Protein AF-A0A1Y0N2V6-F1 (afdb_monomer)

Solvent-accessible surface area (backbone atoms only — not comparable to full-atom values): 4932 Å² total; per-residue (Å²): 135,58,72,73,47,52,73,32,74,68,29,47,49,54,51,44,70,70,31,71,68,41,50,52,53,48,50,52,42,30,57,77,47,71,37,34,8,72,79,81,68,79,46,61,32,78,45,71,45,71,78,56,68,88,44,67,99,64,64,53,69,86,36,45,44,28,22,22,68,67,59,49,47,39,72,79,53,62,76,90,79,84,130

Foldseek 3Di:
DDPVQCPDPNNVLVVLCVDPLVVVLFVVLCVVVVQAAPVPRPDGFPGKDACDCPCPVNDDSVRIGGHHPVVNCCVVPPPPPDD

pLDDT: mean 93.15, std 11.05, range [43.25, 98.81]

Secondary structure (DSSP, 8-state):
--HHHHHSHHHHHHHHHHSHHHHHHHHHHHHHTTTB-TTTSSSB--EEEES--TTTTS--GGGEEEE-HHHHHHHHS------

Radius of gyration: 14.51 Å; Cα contacts (8 Å, |Δi|>4): 95; chains: 1; bounding box: 37×32×34 Å

Structure (mmCIF, N/CA/C/O backbone):
data_AF-A0A1Y0N2V6-F1
#
_entry.id   AF-A0A1Y0N2V6-F1
#
loop_
_atom_site.group_PDB
_atom_site.id
_atom_site.type_symbol
_atom_site.label_atom_id
_atom_site.label_alt_id
_atom_site.label_comp_id
_atom_site.label_asym_id
_atom_site.label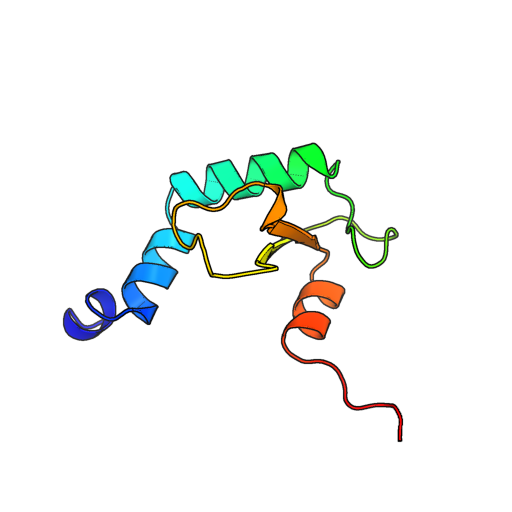_entity_id
_atom_site.label_seq_id
_atom_site.pdbx_PDB_ins_code
_atom_site.Cartn_x
_atom_site.Cartn_y
_atom_site.Cartn_z
_atom_site.occupancy
_atom_site.B_iso_or_equiv
_atom_site.auth_seq_id
_atom_site.auth_comp_id
_atom_site.auth_asym_id
_atom_site.auth_atom_id
_atom_site.pdbx_PDB_model_num
ATOM 1 N N . MET A 1 1 ? 23.176 8.424 -7.029 1.00 63.22 1 MET A N 1
ATOM 2 C CA . MET A 1 1 ? 22.913 7.004 -7.367 1.00 63.22 1 MET A CA 1
ATOM 3 C C . MET A 1 1 ? 23.421 6.761 -8.781 1.00 63.22 1 MET A C 1
ATOM 5 O O . MET A 1 1 ? 23.363 7.698 -9.565 1.00 63.22 1 MET A O 1
ATOM 9 N N . SER A 1 2 ? 23.968 5.585 -9.100 1.00 79.44 2 SER A N 1
ATOM 10 C CA . SER A 1 2 ? 24.520 5.308 -10.435 1.00 79.44 2 SER A CA 1
ATOM 11 C C . SER A 1 2 ? 23.422 5.019 -11.462 1.00 79.44 2 SER A C 1
ATOM 13 O O . SER A 1 2 ? 22.355 4.512 -11.121 1.00 79.44 2 SER A O 1
ATOM 15 N N . GLU A 1 3 ? 23.709 5.268 -12.736 1.00 74.38 3 GLU A N 1
ATOM 16 C CA . GLU A 1 3 ? 22.832 4.918 -13.863 1.00 74.38 3 GLU A CA 1
ATOM 17 C C . GLU A 1 3 ? 22.497 3.413 -13.897 1.00 74.38 3 GLU A C 1
ATOM 19 O O . GLU A 1 3 ? 21.368 3.008 -14.176 1.00 74.38 3 GLU A O 1
ATOM 24 N N . SER A 1 4 ? 23.443 2.567 -13.476 1.00 80.94 4 SER A N 1
ATOM 25 C CA . SER A 1 4 ? 23.229 1.125 -13.314 1.00 80.94 4 SER A CA 1
ATOM 26 C C . SER A 1 4 ? 22.147 0.773 -12.285 1.00 80.94 4 SER A C 1
ATOM 28 O O . SER A 1 4 ? 21.438 -0.219 -12.458 1.00 80.94 4 SER A O 1
ATOM 30 N N . PHE A 1 5 ? 21.969 1.581 -11.233 1.00 81.25 5 PHE A N 1
ATOM 31 C CA . PHE A 1 5 ? 20.929 1.349 -10.232 1.00 81.25 5 PHE A CA 1
ATOM 32 C C . PHE A 1 5 ? 19.537 1.644 -10.794 1.00 81.25 5 PHE A C 1
ATOM 34 O O . PHE A 1 5 ? 18.640 0.817 -10.630 1.00 81.25 5 PHE A O 1
ATOM 41 N N . TYR A 1 6 ? 19.361 2.775 -11.481 1.00 79.44 6 TYR A N 1
ATOM 42 C CA . TYR A 1 6 ? 18.071 3.160 -12.065 1.00 79.44 6 TYR A CA 1
ATOM 43 C C . TYR A 1 6 ? 17.595 2.163 -13.124 1.00 79.44 6 TYR A C 1
ATOM 45 O O . TYR A 1 6 ? 16.420 1.811 -13.155 1.00 79.44 6 TYR A O 1
ATOM 53 N N . ASN A 1 7 ? 18.516 1.604 -13.910 1.00 87.56 7 ASN A N 1
ATOM 54 C CA . ASN A 1 7 ? 18.185 0.592 -14.913 1.00 87.56 7 ASN A CA 1
ATOM 55 C C . ASN A 1 7 ? 17.808 -0.782 -14.324 1.00 87.56 7 ASN A C 1
ATOM 57 O O . ASN A 1 7 ? 17.217 -1.611 -15.022 1.00 87.56 7 ASN A O 1
ATOM 61 N N . SER A 1 8 ? 18.103 -1.033 -13.044 1.00 93.31 8 SER A N 1
ATOM 62 C CA . SER A 1 8 ? 17.741 -2.282 -12.368 1.00 93.31 8 SER A CA 1
ATOM 63 C C . SER A 1 8 ? 16.236 -2.378 -12.082 1.00 93.31 8 SER A C 1
ATOM 65 O O . SER A 1 8 ? 15.544 -1.371 -11.933 1.00 93.31 8 SER A O 1
ATOM 67 N N . ARG A 1 9 ? 15.720 -3.605 -11.906 1.00 90.19 9 ARG A N 1
ATOM 68 C CA . ARG A 1 9 ? 14.321 -3.835 -11.483 1.00 90.19 9 ARG A CA 1
ATOM 69 C C . ARG A 1 9 ? 13.968 -3.079 -10.196 1.00 90.19 9 ARG A C 1
ATOM 71 O O . ARG A 1 9 ? 12.894 -2.496 -10.106 1.00 90.19 9 ARG A O 1
ATOM 78 N N . LYS A 1 10 ? 14.890 -3.049 -9.227 1.00 92.50 10 LYS A N 1
ATOM 79 C CA . LYS A 1 10 ? 14.716 -2.333 -7.954 1.00 92.50 10 LYS A CA 1
ATOM 80 C C . LYS A 1 10 ? 14.680 -0.815 -8.149 1.00 92.50 10 LYS A C 1
ATOM 82 O O . LYS A 1 10 ? 13.869 -0.149 -7.518 1.00 92.50 10 LYS A O 1
ATOM 87 N N . GLY A 1 11 ? 15.530 -0.280 -9.027 1.00 94.50 11 GLY A N 1
ATOM 88 C CA . GLY A 1 11 ? 15.548 1.143 -9.373 1.00 94.50 11 GLY A CA 1
ATOM 89 C C . GLY A 1 11 ? 14.238 1.591 -10.009 1.00 94.50 11 GLY A C 1
ATOM 90 O O . GLY A 1 11 ? 13.599 2.502 -9.491 1.00 94.50 11 GLY A O 1
ATOM 91 N N . LYS A 1 12 ? 13.789 0.8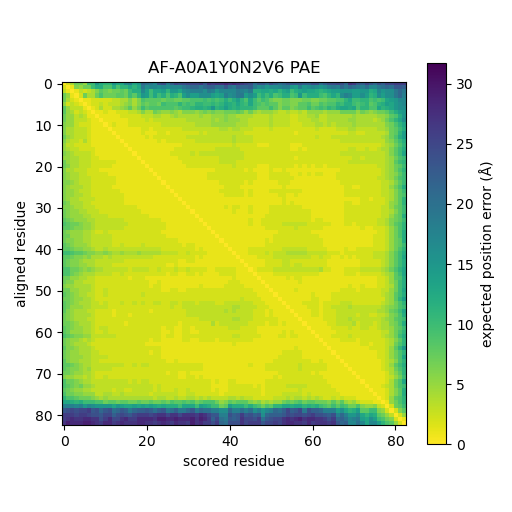77 -11.047 1.00 94.06 12 LYS A N 1
ATOM 92 C CA . LYS A 1 12 ? 12.507 1.135 -11.724 1.00 94.06 12 LYS A CA 1
ATOM 93 C C . LYS A 1 12 ? 11.310 1.023 -10.782 1.00 94.06 12 LYS A C 1
ATOM 95 O O . LYS A 1 12 ? 10.393 1.833 -10.847 1.00 94.06 12 LYS A O 1
ATOM 100 N N . TYR A 1 13 ? 11.320 0.040 -9.880 1.00 95.38 13 TYR A N 1
ATOM 101 C CA . TYR A 1 13 ? 10.276 -0.091 -8.866 1.00 95.38 13 TYR A CA 1
ATOM 102 C C . TYR A 1 13 ? 10.255 1.102 -7.904 1.00 95.38 13 TYR A C 1
ATOM 104 O O . TYR A 1 13 ? 9.199 1.677 -7.661 1.00 95.38 13 TYR A O 1
ATOM 112 N N . ASN A 1 14 ? 11.417 1.529 -7.407 1.00 95.25 14 ASN A N 1
ATOM 113 C CA . ASN A 1 14 ? 11.505 2.704 -6.543 1.00 95.25 14 ASN A CA 1
ATOM 114 C C . ASN A 1 14 ? 11.052 3.983 -7.258 1.00 95.25 14 ASN A C 1
ATOM 116 O O . ASN A 1 14 ? 10.335 4.784 -6.670 1.00 95.25 14 ASN A O 1
ATOM 120 N N . GLU A 1 15 ? 11.439 4.169 -8.520 1.00 95.81 15 GLU A N 1
ATOM 121 C CA . GLU A 1 15 ? 10.977 5.292 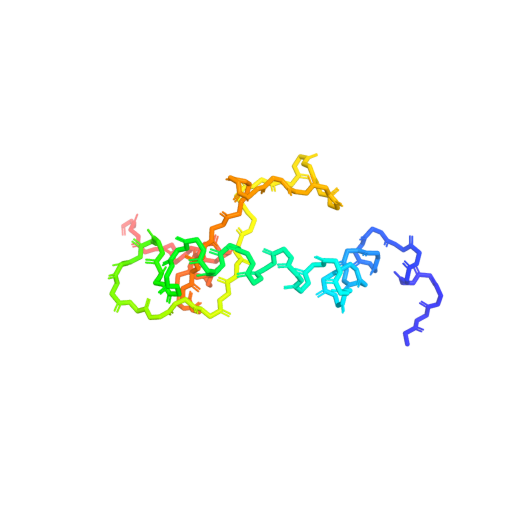-9.339 1.00 95.81 15 GLU A CA 1
ATOM 122 C C . GLU A 1 15 ? 9.452 5.271 -9.501 1.00 95.81 15 GLU A C 1
ATOM 124 O O . GLU A 1 15 ? 8.786 6.285 -9.290 1.00 95.81 15 GLU A O 1
ATOM 129 N N . TYR A 1 16 ? 8.881 4.098 -9.782 1.00 97.06 16 TYR A N 1
ATOM 130 C CA . TYR A 1 16 ? 7.436 3.927 -9.852 1.00 97.06 16 TYR A CA 1
ATOM 131 C C . TYR A 1 16 ? 6.738 4.318 -8.545 1.00 97.06 16 TYR A C 1
ATOM 133 O O . TYR A 1 16 ? 5.768 5.076 -8.588 1.00 97.06 16 TYR A O 1
ATOM 141 N N . LEU A 1 17 ? 7.249 3.886 -7.390 1.00 96.44 17 LEU A N 1
ATOM 142 C CA . LEU A 1 17 ? 6.691 4.258 -6.086 1.00 96.44 17 LEU A CA 1
ATOM 143 C C . LEU A 1 17 ? 6.765 5.770 -5.795 1.00 96.44 17 LEU A C 1
ATOM 145 O O . LEU A 1 17 ? 6.033 6.265 -4.939 1.00 96.44 17 LEU A O 1
ATOM 149 N N . LEU A 1 18 ? 7.617 6.522 -6.496 1.00 96.62 18 LEU A N 1
ATOM 150 C CA . LEU A 1 18 ? 7.697 7.984 -6.392 1.00 96.62 18 LEU A CA 1
ATOM 151 C C . LEU A 1 18 ? 6.813 8.715 -7.419 1.00 96.62 18 LEU A C 1
ATOM 153 O O . LEU A 1 18 ? 6.604 9.925 -7.295 1.00 96.62 18 LEU A O 1
ATOM 157 N N . SER A 1 19 ? 6.278 7.999 -8.410 1.00 97.56 19 SER A N 1
ATOM 158 C CA . SER A 1 19 ? 5.505 8.565 -9.518 1.00 97.56 19 SER A CA 1
ATOM 159 C C . SER A 1 19 ? 4.107 9.054 -9.112 1.00 97.56 19 SER A C 1
ATOM 161 O O . SER A 1 19 ? 3.478 8.533 -8.188 1.00 97.56 19 SER A O 1
ATOM 163 N N . GLU A 1 20 ? 3.558 10.004 -9.877 1.00 98.19 20 GLU A N 1
ATOM 164 C CA . GLU A 1 20 ? 2.163 10.454 -9.725 1.00 98.19 20 GLU A CA 1
ATOM 165 C C . GLU A 1 20 ? 1.142 9.341 -9.994 1.00 98.19 20 GLU A C 1
ATOM 167 O O . GLU A 1 20 ? 0.062 9.325 -9.395 1.00 98.19 20 GLU A O 1
ATOM 172 N N . LYS A 1 21 ? 1.500 8.365 -10.842 1.00 97.69 21 LYS A N 1
ATOM 173 C CA . LYS A 1 21 ? 0.671 7.184 -11.109 1.00 97.69 21 LYS A CA 1
ATOM 174 C C . LYS A 1 21 ? 0.448 6.385 -9.826 1.00 97.69 21 LYS A C 1
ATOM 176 O O . LYS A 1 21 ? -0.698 6.108 -9.467 1.00 97.69 21 LYS A O 1
ATOM 181 N N . TRP A 1 22 ? 1.526 6.068 -9.108 1.00 98.31 22 TRP A N 1
ATOM 182 C CA . TRP A 1 22 ? 1.423 5.358 -7.836 1.00 98.31 22 TRP A CA 1
ATOM 183 C C . TRP A 1 22 ? 0.739 6.203 -6.759 1.00 98.31 22 TRP A C 1
ATOM 185 O O . TRP A 1 22 ? -0.126 5.692 -6.053 1.00 98.31 22 TRP A O 1
ATOM 195 N N . LYS A 1 23 ? 1.046 7.504 -6.653 1.00 98.25 23 LYS A N 1
ATOM 196 C CA . LYS A 1 23 ? 0.379 8.396 -5.681 1.00 98.25 23 LYS A CA 1
ATOM 197 C C . LYS A 1 23 ? -1.137 8.434 -5.882 1.00 98.25 23 LYS A C 1
ATOM 199 O O . LYS A 1 23 ? -1.881 8.320 -4.909 1.00 98.25 23 LYS A O 1
ATOM 204 N N . THR A 1 24 ? -1.592 8.535 -7.132 1.00 98.31 24 THR A N 1
ATOM 205 C CA . THR A 1 24 ? -3.018 8.477 -7.484 1.00 98.31 24 THR A CA 1
ATOM 206 C C . THR A 1 24 ? -3.626 7.142 -7.064 1.00 98.31 24 THR A C 1
ATOM 208 O O . THR A 1 24 ? -4.590 7.128 -6.300 1.00 98.31 24 THR A O 1
ATOM 211 N N . LYS A 1 25 ? -3.011 6.021 -7.464 1.00 98.44 25 LYS A N 1
ATOM 212 C CA . LYS A 1 25 ? -3.477 4.671 -7.112 1.00 98.44 25 LYS A CA 1
ATOM 213 C C . LYS A 1 25 ? -3.553 4.463 -5.596 1.00 98.44 25 LYS A C 1
ATOM 215 O O . LYS A 1 25 ? -4.562 3.994 -5.075 1.00 98.44 25 LYS A O 1
ATOM 220 N N . ARG A 1 26 ? -2.519 4.884 -4.866 1.00 98.50 26 ARG A N 1
ATOM 221 C CA . ARG A 1 26 ? -2.462 4.842 -3.401 1.00 98.50 26 ARG A CA 1
ATOM 222 C C . ARG A 1 26 ? -3.622 5.619 -2.772 1.00 98.50 26 ARG A C 1
ATOM 224 O O . ARG A 1 26 ? -4.250 5.127 -1.839 1.00 98.50 26 ARG A O 1
ATOM 231 N N . ASN A 1 27 ? -3.921 6.815 -3.275 1.00 98.50 27 ASN A N 1
ATOM 232 C CA . ASN A 1 27 ? -5.023 7.631 -2.764 1.00 98.50 27 ASN A CA 1
ATOM 233 C C . ASN A 1 27 ? -6.399 7.012 -3.057 1.00 98.50 27 ASN A C 1
ATOM 235 O O . ASN A 1 27 ? -7.279 7.083 -2.201 1.00 98.50 27 ASN A O 1
ATOM 239 N N . GLU A 1 28 ? -6.586 6.370 -4.214 1.00 98.62 28 GLU A N 1
ATOM 240 C CA . GLU A 1 28 ? -7.815 5.625 -4.536 1.00 98.62 28 GLU A CA 1
ATOM 241 C C . GLU A 1 28 ? -8.070 4.495 -3.531 1.00 98.62 28 GLU A C 1
ATOM 243 O O . GLU A 1 28 ? -9.178 4.375 -3.008 1.00 98.62 28 GLU A O 1
ATOM 248 N N . VAL A 1 29 ? -7.038 3.708 -3.211 1.00 98.75 29 VAL A N 1
ATOM 249 C CA . VAL A 1 29 ? -7.121 2.599 -2.245 1.00 98.75 29 VAL A CA 1
ATOM 250 C C . VAL A 1 29 ? -7.439 3.114 -0.838 1.00 98.75 29 VAL A C 1
ATOM 252 O O . VAL A 1 29 ? -8.368 2.622 -0.195 1.00 98.75 29 VAL A O 1
ATOM 255 N N . LEU A 1 30 ? -6.749 4.168 -0.386 1.00 98.62 30 LEU A N 1
ATOM 256 C CA . LEU A 1 30 ? -7.031 4.794 0.911 1.00 98.62 30 LEU A CA 1
ATOM 257 C C . LEU A 1 30 ? -8.450 5.368 0.976 1.00 98.62 30 LEU A C 1
ATOM 259 O O . LEU A 1 30 ? -9.105 5.263 2.012 1.00 98.62 30 LEU A O 1
ATOM 263 N N . LYS A 1 31 ? -8.944 5.961 -0.116 1.00 98.50 31 LYS A N 1
ATOM 264 C CA . LYS A 1 31 ? -10.312 6.484 -0.194 1.00 98.50 31 LYS A CA 1
ATOM 265 C C . LYS A 1 31 ? -11.345 5.358 -0.148 1.00 98.50 31 LYS A C 1
ATOM 267 O O . LYS A 1 31 ? -12.284 5.461 0.634 1.00 98.50 31 LYS A O 1
ATOM 272 N N . ARG A 1 32 ? -11.157 4.283 -0.926 1.00 98.62 32 ARG A N 1
ATOM 273 C CA . ARG A 1 32 ? -12.010 3.075 -0.908 1.00 98.62 32 ARG A CA 1
ATOM 274 C C . ARG A 1 32 ? -12.170 2.531 0.511 1.00 98.62 32 ARG A C 1
ATOM 276 O O . ARG A 1 32 ? -13.267 2.172 0.924 1.00 98.62 32 ARG A O 1
ATOM 283 N N . ASP A 1 33 ? -11.071 2.506 1.255 1.00 98.56 33 ASP A N 1
ATOM 284 C CA . ASP A 1 33 ? -11.004 1.920 2.590 1.00 98.56 33 ASP A CA 1
ATOM 285 C C . ASP A 1 33 ? -11.352 2.917 3.712 1.00 98.56 33 ASP A C 1
ATOM 287 O O . ASP A 1 33 ? -11.177 2.599 4.890 1.00 98.56 33 ASP A O 1
ATOM 291 N N . ASN A 1 34 ? -11.835 4.121 3.373 1.00 98.31 34 ASN A N 1
ATOM 292 C CA . ASN A 1 34 ? -12.112 5.219 4.309 1.00 98.31 34 ASN A CA 1
ATOM 293 C C . ASN A 1 34 ? -10.925 5.546 5.234 1.00 98.31 34 ASN A C 1
ATOM 295 O O . ASN A 1 34 ? -11.099 5.905 6.397 1.00 98.31 34 ASN A O 1
ATOM 299 N N . SER A 1 35 ? -9.699 5.401 4.724 1.00 98.38 35 SER A N 1
ATOM 300 C CA . SER A 1 35 ? -8.449 5.545 5.478 1.00 98.38 35 SER A CA 1
ATOM 301 C C . SER A 1 35 ? -8.394 4.698 6.758 1.00 98.38 35 SER A C 1
ATOM 303 O O . SER A 1 35 ? -7.695 5.066 7.701 1.00 98.38 35 SER A O 1
ATOM 305 N N . LEU A 1 36 ? -9.100 3.565 6.813 1.00 98.69 36 LEU A N 1
ATOM 306 C CA . LEU A 1 36 ? -9.066 2.616 7.925 1.00 98.69 36 LEU A CA 1
ATOM 307 C C . LEU A 1 36 ? -8.179 1.419 7.568 1.00 98.69 36 LEU A C 1
ATOM 309 O O . LEU A 1 36 ? -8.286 0.858 6.477 1.00 98.69 36 LEU A O 1
ATOM 313 N N . CYS A 1 37 ? -7.319 0.996 8.496 1.00 98.81 37 CYS A N 1
ATOM 314 C CA . CYS A 1 37 ? -6.524 -0.217 8.330 1.00 98.81 37 CYS A CA 1
ATOM 315 C C . CYS A 1 37 ? -7.447 -1.422 8.123 1.00 98.81 37 CYS A C 1
ATOM 317 O O . CYS A 1 37 ? -8.276 -1.731 8.976 1.00 98.81 37 CYS A O 1
ATOM 319 N N . ARG A 1 38 ? -7.287 -2.137 7.009 1.00 98.56 38 ARG A N 1
ATOM 320 C CA . ARG A 1 38 ? -8.138 -3.286 6.668 1.00 98.56 38 ARG A CA 1
ATOM 321 C C . ARG A 1 38 ? -7.754 -4.573 7.394 1.00 98.56 38 ARG A C 1
ATOM 323 O O . ARG A 1 38 ? -8.562 -5.497 7.429 1.00 98.56 38 ARG A O 1
ATOM 330 N N . VAL A 1 39 ? -6.567 -4.604 8.001 1.00 97.94 39 VAL A N 1
ATOM 331 C CA . VAL A 1 39 ? -6.072 -5.730 8.803 1.00 97.94 39 VAL A CA 1
ATOM 332 C C . VAL A 1 39 ? -6.598 -5.628 10.234 1.00 97.94 39 VAL A C 1
ATOM 334 O O . VAL A 1 39 ? -7.461 -6.408 10.619 1.00 97.94 39 VAL A O 1
ATOM 337 N N . CYS A 1 40 ? -6.146 -4.633 11.009 1.00 98.12 40 CYS A N 1
ATOM 338 C CA . CYS A 1 40 ? -6.555 -4.512 12.411 1.00 98.12 40 CYS A CA 1
ATOM 339 C C . CY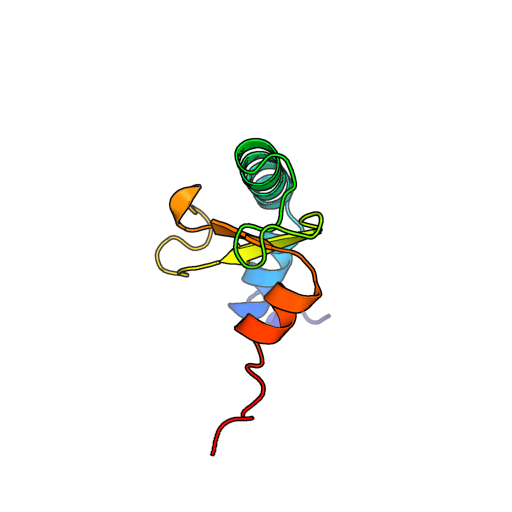S A 1 40 ? -7.911 -3.828 12.614 1.00 98.12 40 CYS A C 1
ATOM 341 O O . CYS A 1 40 ? -8.494 -3.981 13.675 1.00 98.12 40 CYS A O 1
ATOM 343 N N . LYS A 1 41 ? -8.412 -3.051 11.641 1.00 98.19 41 LYS A N 1
ATOM 344 C CA . LYS A 1 41 ? -9.693 -2.310 11.715 1.00 98.19 41 LYS A CA 1
ATOM 345 C C . LYS A 1 41 ? -9.816 -1.292 12.858 1.00 98.19 41 LYS A C 1
ATOM 347 O O . LYS A 1 41 ? -10.884 -0.728 13.053 1.00 98.19 41 LYS A O 1
ATOM 352 N N . GLU A 1 42 ? -8.723 -1.010 13.560 1.00 97.69 42 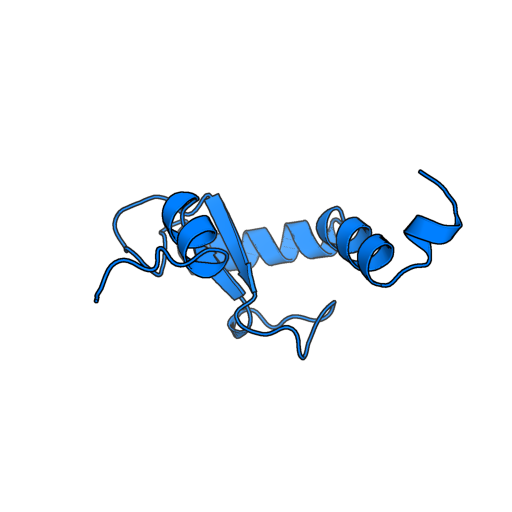GLU A N 1
ATOM 353 C CA . GLU A 1 42 ? -8.693 -0.096 14.710 1.00 97.69 42 GLU A CA 1
ATOM 354 C C . GLU A 1 42 ? -7.985 1.228 14.406 1.00 97.69 42 GLU A C 1
ATOM 356 O O . GLU A 1 42 ? -8.346 2.277 14.931 1.00 97.69 42 GLU A O 1
ATOM 361 N N . LYS A 1 43 ? -6.938 1.185 13.575 1.00 98.31 43 LYS A N 1
ATOM 362 C CA . LYS A 1 43 ? -6.052 2.329 13.322 1.00 98.31 43 LYS A CA 1
ATOM 363 C C . LYS A 1 43 ? -6.282 2.914 11.940 1.00 98.31 43 LYS A C 1
ATOM 365 O O . LYS A 1 43 ? -6.624 2.195 10.999 1.00 98.31 43 LYS A O 1
ATOM 370 N N . LYS A 1 44 ? -5.996 4.208 11.798 1.00 98.50 44 LYS A N 1
ATOM 371 C CA . LYS A 1 44 ? -5.920 4.868 10.494 1.00 98.50 44 LYS A CA 1
ATOM 372 C C . LYS A 1 44 ? -4.885 4.161 9.609 1.00 98.50 44 LYS A C 1
ATOM 374 O O . LYS A 1 44 ? -3.806 3.798 10.078 1.00 98.50 44 LYS A O 1
ATOM 37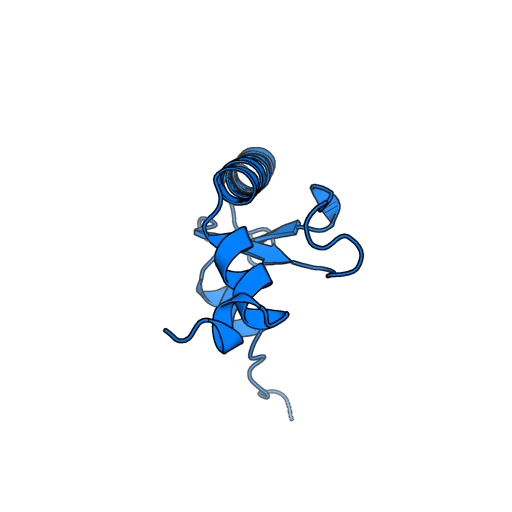9 N N . ALA A 1 45 ? -5.224 3.952 8.344 1.00 98.56 45 ALA A N 1
ATOM 380 C CA . ALA A 1 45 ? -4.283 3.488 7.341 1.00 98.56 45 ALA A CA 1
ATOM 381 C C . ALA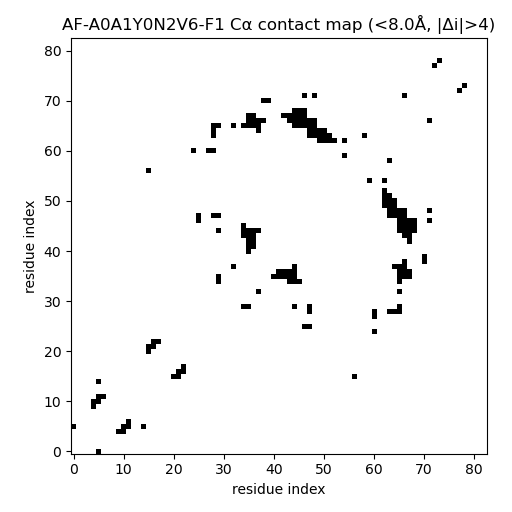 A 1 45 ? -3.358 4.630 6.910 1.00 98.56 45 ALA A C 1
ATOM 383 O O . ALA A 1 45 ? -3.805 5.736 6.600 1.00 98.56 45 ALA A O 1
ATOM 384 N N . GLU A 1 46 ? -2.064 4.338 6.885 1.00 96.38 46 GLU A N 1
ATOM 385 C CA . GLU A 1 46 ? -1.000 5.279 6.518 1.00 96.38 46 GLU A CA 1
ATOM 386 C C . GLU A 1 46 ? -0.225 4.801 5.295 1.00 96.38 46 GLU A C 1
ATOM 388 O O . GLU A 1 46 ? 0.465 5.593 4.659 1.00 96.38 46 GLU A O 1
ATOM 393 N N . ASP A 1 47 ? -0.352 3.522 4.955 1.00 97.94 47 ASP A N 1
ATOM 394 C CA . ASP A 1 47 ? 0.308 2.876 3.834 1.00 97.94 47 ASP A CA 1
ATOM 395 C C . ASP A 1 47 ? -0.696 2.061 3.021 1.00 97.94 47 ASP A C 1
ATOM 397 O O . ASP A 1 47 ? -1.790 1.723 3.481 1.00 97.94 47 ASP A O 1
ATOM 401 N N . VAL A 1 48 ? -0.282 1.739 1.800 1.00 98.50 48 VAL A N 1
ATOM 402 C CA . VAL A 1 48 ? -0.929 0.754 0.942 1.00 98.50 48 VAL A CA 1
ATOM 403 C C . VAL A 1 48 ? 0.088 -0.345 0.690 1.00 98.50 48 VAL A C 1
ATOM 405 O O . VAL A 1 48 ? 1.224 -0.051 0.320 1.00 98.50 48 VAL A O 1
ATOM 408 N N . HIS A 1 49 ? -0.322 -1.585 0.920 1.00 98.19 49 HIS A N 1
ATOM 409 C CA . HIS A 1 49 ? 0.505 -2.767 0.743 1.00 98.19 49 HIS A CA 1
ATOM 410 C C . HIS A 1 49 ? 0.047 -3.557 -0.488 1.00 98.19 49 HIS A C 1
ATOM 412 O O . HIS A 1 49 ? -1.156 -3.673 -0.735 1.00 98.19 49 HIS A O 1
ATOM 418 N N . HIS A 1 50 ? 1.001 -4.098 -1.245 1.00 98.12 50 HIS A N 1
ATOM 419 C CA . HIS A 1 50 ? 0.752 -4.995 -2.374 1.00 98.12 50 HIS A CA 1
ATOM 420 C C . HIS A 1 50 ? 0.480 -6.416 -1.878 1.00 98.12 50 HIS A C 1
ATOM 422 O O . HIS A 1 50 ? 1.364 -7.046 -1.312 1.00 98.12 50 HIS A O 1
ATOM 428 N N . LEU A 1 51 ? -0.719 -6.941 -2.128 1.00 97.50 51 LEU A N 1
ATOM 429 C CA . LEU A 1 51 ? -1.068 -8.341 -1.849 1.00 97.50 51 LEU A CA 1
ATOM 430 C C . LEU A 1 51 ? -0.449 -9.303 -2.871 1.00 97.50 51 LEU A C 1
ATOM 432 O O . LEU A 1 51 ? -0.179 -10.461 -2.565 1.00 97.50 51 LEU A O 1
ATOM 436 N N . THR A 1 52 ? -0.230 -8.814 -4.089 1.00 96.62 52 THR A N 1
ATOM 437 C CA . THR A 1 52 ? 0.431 -9.526 -5.181 1.00 96.62 52 THR A CA 1
ATOM 438 C C . THR A 1 52 ? 1.235 -8.543 -6.030 1.00 96.62 52 THR A C 1
ATOM 440 O O . THR A 1 52 ? 0.947 -7.346 -6.068 1.00 96.62 52 THR A O 1
ATOM 443 N N . TYR A 1 53 ? 2.247 -9.060 -6.722 1.00 95.94 53 TYR A N 1
ATOM 444 C CA . TYR A 1 53 ? 3.094 -8.310 -7.653 1.00 95.94 53 TYR A CA 1
ATOM 445 C C . TYR A 1 53 ? 2.872 -8.725 -9.118 1.00 95.94 53 TYR A C 1
ATOM 447 O O . TYR A 1 53 ? 3.598 -8.264 -9.997 1.00 95.94 53 TYR A O 1
ATOM 455 N N . GLU A 1 54 ? 1.880 -9.576 -9.404 1.00 97.00 54 GLU A N 1
ATOM 456 C CA . GLU A 1 54 ? 1.585 -10.070 -10.761 1.00 97.00 54 GLU A CA 1
ATOM 457 C C . GLU A 1 54 ? 1.275 -8.940 -11.756 1.00 97.00 54 GLU A C 1
ATOM 459 O O . GLU A 1 54 ? 1.748 -8.972 -12.890 1.00 97.00 54 GLU A O 1
ATOM 464 N N . ASN A 1 55 ? 0.544 -7.910 -11.314 1.00 96.31 55 ASN A N 1
ATOM 465 C CA . ASN A 1 55 ? 0.194 -6.736 -12.120 1.00 96.31 55 ASN A CA 1
ATOM 466 C C . ASN A 1 55 ? 1.063 -5.515 -11.780 1.00 96.31 55 ASN A C 1
ATOM 468 O O . ASN A 1 55 ? 0.582 -4.385 -11.851 1.00 96.31 55 ASN A O 1
ATOM 472 N N . LEU A 1 56 ? 2.321 -5.706 -11.364 1.00 95.56 56 LEU A N 1
ATOM 473 C CA . LEU A 1 56 ? 3.203 -4.593 -10.999 1.00 95.56 56 LEU A CA 1
ATOM 474 C C . LEU A 1 56 ? 3.253 -3.534 -12.119 1.00 95.56 56 LEU A C 1
ATOM 476 O O . LEU A 1 56 ? 3.401 -3.871 -13.293 1.00 95.56 56 LEU A O 1
ATOM 480 N N . PHE A 1 57 ? 3.136 -2.255 -11.742 1.00 95.69 57 PHE A N 1
ATOM 481 C CA . PHE A 1 57 ? 2.977 -1.087 -12.628 1.00 95.69 57 PHE A CA 1
ATOM 482 C C . PHE A 1 57 ? 1.596 -0.922 -13.281 1.00 95.69 57 PHE A C 1
ATOM 484 O O . PHE A 1 57 ? 1.369 0.094 -13.945 1.00 95.69 57 PHE A O 1
ATOM 491 N N . ASN A 1 58 ? 0.676 -1.870 -13.118 1.00 96.81 58 ASN A N 1
ATOM 492 C CA . ASN A 1 58 ? -0.702 -1.814 -13.604 1.00 96.81 58 ASN A CA 1
ATOM 493 C C . ASN A 1 58 ? -1.682 -2.430 -12.591 1.00 96.81 58 ASN A C 1
ATOM 495 O O . ASN A 1 58 ? -2.613 -3.146 -12.961 1.00 96.81 58 ASN A O 1
ATOM 499 N N . GLU A 1 59 ? -1.440 -2.176 -11.309 1.00 98.00 59 GLU A N 1
ATOM 500 C CA . GLU A 1 59 ? -2.158 -2.811 -10.213 1.00 98.00 59 GLU A CA 1
ATOM 501 C C . GLU A 1 59 ? -3.649 -2.481 -10.262 1.00 98.00 59 GLU A C 1
ATOM 503 O O . GLU A 1 59 ? -4.061 -1.317 -10.406 1.00 98.00 59 GLU A O 1
ATOM 508 N N . LYS A 1 60 ? -4.468 -3.517 -10.078 1.00 97.88 60 LYS A N 1
ATOM 509 C CA . LYS A 1 60 ? -5.884 -3.341 -9.767 1.00 97.88 60 LYS A CA 1
ATOM 510 C C . LYS A 1 60 ? -6.017 -2.871 -8.321 1.00 97.88 60 LYS A C 1
ATOM 512 O O . LYS A 1 60 ? -5.113 -3.061 -7.509 1.00 97.88 60 LYS A O 1
ATOM 517 N N . LEU A 1 61 ? -7.148 -2.259 -7.967 1.00 97.88 61 LEU A N 1
ATOM 518 C CA . LEU A 1 61 ? -7.351 -1.842 -6.575 1.00 97.88 61 LEU A CA 1
ATOM 519 C C . LEU A 1 61 ? -7.373 -3.052 -5.634 1.00 97.88 61 LEU A C 1
ATOM 521 O O . LEU A 1 61 ? -6.959 -2.934 -4.486 1.00 97.88 61 LEU A O 1
ATOM 525 N N . GLU A 1 62 ? -7.831 -4.207 -6.109 1.00 97.62 62 GLU A N 1
ATOM 526 C CA . GLU A 1 62 ? -7.921 -5.448 -5.335 1.00 97.62 62 GLU A CA 1
ATOM 527 C C . GLU A 1 62 ? -6.549 -6.077 -5.066 1.00 97.62 62 GLU A C 1
ATOM 529 O O . GLU A 1 62 ? -6.402 -6.804 -4.089 1.00 97.62 62 GLU A O 1
ATOM 534 N N . ASP A 1 63 ? -5.530 -5.732 -5.861 1.00 98.38 63 ASP A N 1
ATOM 535 C CA . ASP A 1 63 ? -4.142 -6.148 -5.623 1.00 98.38 63 ASP A CA 1
ATOM 536 C C . ASP A 1 63 ? -3.530 -5.404 -4.416 1.00 98.38 63 ASP A C 1
ATOM 538 O O . ASP A 1 63 ? -2.411 -5.699 -3.995 1.00 98.38 63 ASP A O 1
ATOM 542 N N . LEU A 1 64 ? -4.250 -4.417 -3.867 1.00 98.69 64 LEU A N 1
ATOM 543 C CA . LEU A 1 64 ? -3.764 -3.445 -2.898 1.00 98.69 64 LEU A CA 1
ATOM 544 C C . LEU A 1 64 ? -4.672 -3.345 -1.662 1.00 98.69 64 LEU A C 1
ATOM 546 O O . LEU A 1 64 ? -5.907 -3.327 -1.740 1.00 98.69 64 LEU A O 1
ATOM 550 N N . ILE A 1 65 ? -4.053 -3.179 -0.494 1.00 98.62 65 ILE A N 1
ATOM 551 C CA . ILE A 1 65 ? -4.754 -3.078 0.791 1.00 98.62 65 ILE A CA 1
ATOM 552 C C . ILE A 1 65 ? -4.271 -1.882 1.620 1.00 98.62 65 ILE A C 1
ATOM 554 O O . ILE A 1 65 ? -3.069 -1.672 1.774 1.00 98.62 65 ILE A O 1
ATOM 558 N N . SER A 1 66 ? -5.200 -1.106 2.193 1.00 98.81 66 SER A N 1
ATOM 559 C CA . SER A 1 66 ? -4.855 -0.032 3.136 1.00 98.81 66 SER A CA 1
ATOM 560 C C . SER A 1 66 ? -4.479 -0.596 4.505 1.00 98.81 66 SER A C 1
ATOM 562 O O . SER A 1 66 ? -5.258 -1.330 5.122 1.00 98.81 66 SER A O 1
ATOM 564 N N . VAL A 1 67 ? -3.312 -0.215 5.024 1.00 98.75 67 VAL A N 1
ATOM 565 C CA . VAL A 1 67 ? -2.776 -0.717 6.298 1.00 98.75 67 VAL A CA 1
ATOM 566 C C . VAL A 1 67 ? -2.187 0.401 7.160 1.00 98.75 67 VAL A C 1
ATOM 568 O O . VAL A 1 67 ? -1.699 1.418 6.664 1.00 98.75 67 VAL A O 1
ATOM 571 N N . CYS A 1 68 ? -2.245 0.237 8.483 1.00 98.62 68 CYS A N 1
ATOM 572 C CA . CYS A 1 68 ? -1.474 1.077 9.403 1.00 98.62 68 CYS A CA 1
ATOM 573 C C . CYS A 1 68 ? 0.002 0.646 9.399 1.00 98.62 68 CYS A C 1
ATOM 575 O O . CYS A 1 68 ? 0.309 -0.496 9.045 1.00 98.62 68 CYS A O 1
ATOM 577 N N . ARG A 1 69 ? 0.914 1.521 9.848 1.00 97.38 69 ARG A N 1
ATOM 578 C CA . ARG A 1 69 ? 2.363 1.235 9.870 1.00 97.38 69 ARG A CA 1
ATOM 579 C C . ARG A 1 69 ? 2.713 -0.067 10.591 1.00 97.38 69 ARG A C 1
ATOM 581 O O . ARG A 1 69 ? 3.533 -0.830 10.096 1.00 97.38 69 ARG A O 1
ATOM 588 N N . LYS A 1 70 ? 2.060 -0.345 11.728 1.00 97.00 70 LYS A N 1
ATOM 589 C CA . LYS A 1 70 ? 2.280 -1.578 12.503 1.00 97.00 70 LYS A CA 1
ATOM 590 C C . LYS A 1 70 ? 1.959 -2.822 11.669 1.00 97.00 70 LYS A C 1
ATOM 592 O O . LYS A 1 70 ? 2.830 -3.664 11.496 1.00 97.00 70 LYS A O 1
ATOM 597 N N . CYS A 1 71 ? 0.748 -2.903 11.114 1.00 97.81 71 CYS A N 1
ATOM 598 C CA . CYS A 1 71 ? 0.351 -4.052 10.300 1.00 97.81 71 CYS A CA 1
ATOM 599 C C . CYS A 1 71 ? 1.199 -4.164 9.029 1.00 97.81 71 CYS A C 1
ATOM 601 O O . CYS A 1 71 ? 1.524 -5.265 8.613 1.00 97.81 71 CYS A O 1
ATOM 603 N N . HIS A 1 72 ? 1.590 -3.038 8.425 1.00 97.56 72 HIS A N 1
ATOM 604 C CA . HIS A 1 72 ? 2.463 -3.054 7.255 1.00 97.56 72 HIS A CA 1
ATOM 605 C C . HIS A 1 72 ? 3.825 -3.698 7.557 1.00 97.56 72 HIS A C 1
ATOM 607 O O . HIS A 1 72 ? 4.295 -4.540 6.794 1.00 97.56 72 HIS A O 1
ATOM 613 N N . LEU A 1 73 ? 4.433 -3.342 8.695 1.00 95.81 73 LEU A N 1
ATOM 614 C CA . LEU A 1 73 ? 5.679 -3.950 9.160 1.00 95.81 73 LEU A CA 1
ATOM 615 C C . LEU A 1 73 ? 5.504 -5.434 9.486 1.00 95.81 73 LEU A C 1
ATOM 617 O O . LEU A 1 73 ? 6.338 -6.226 9.070 1.00 95.81 73 LEU A O 1
ATOM 621 N N . GLU A 1 74 ? 4.423 -5.814 10.171 1.00 96.06 74 GLU A N 1
ATOM 622 C CA . GLU A 1 74 ? 4.127 -7.218 10.499 1.00 96.06 74 GLU A CA 1
ATOM 623 C C . GLU A 1 74 ? 3.938 -8.087 9.248 1.00 96.06 74 GLU A C 1
ATOM 625 O O . GLU A 1 74 ? 4.329 -9.248 9.258 1.00 96.06 74 GLU A O 1
ATOM 630 N N . ILE A 1 75 ? 3.387 -7.545 8.155 1.00 95.19 75 ILE A N 1
ATOM 631 C CA . ILE A 1 75 ? 3.263 -8.290 6.892 1.00 95.19 75 ILE A CA 1
ATOM 632 C C . ILE A 1 75 ? 4.640 -8.545 6.257 1.00 95.19 75 ILE A C 1
ATOM 634 O O . ILE A 1 75 ? 4.897 -9.643 5.768 1.00 95.19 75 ILE A O 1
ATOM 638 N N . HIS A 1 76 ? 5.539 -7.555 6.263 1.00 94.25 76 HIS A N 1
ATOM 639 C CA . HIS A 1 76 ? 6.889 -7.717 5.705 1.00 94.25 76 HIS A CA 1
ATOM 640 C C . HIS A 1 76 ? 7.832 -8.519 6.610 1.00 94.25 76 HIS A C 1
ATOM 642 O O . HIS A 1 76 ? 8.723 -9.211 6.117 1.00 94.25 76 HIS A O 1
ATOM 648 N N . PHE A 1 77 ? 7.648 -8.403 7.921 1.00 93.81 77 PHE A N 1
ATOM 649 C CA . PHE A 1 77 ? 8.499 -8.976 8.955 1.00 93.81 77 PHE A CA 1
ATOM 650 C C . PHE A 1 77 ? 7.613 -9.591 10.040 1.00 93.81 77 PHE A C 1
ATOM 652 O O . PHE A 1 77 ? 7.499 -9.031 11.136 1.00 93.81 77 PHE A O 1
ATOM 659 N N . PRO A 1 78 ? 6.946 -10.719 9.747 1.00 86.50 78 PRO A N 1
ATOM 660 C CA . PRO A 1 78 ? 6.119 -11.381 10.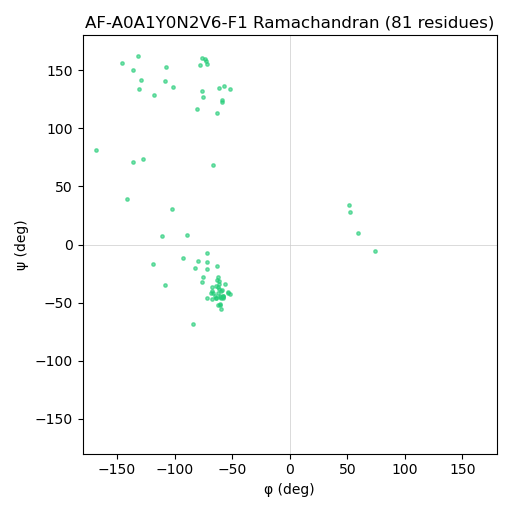738 1.00 86.50 78 PRO A CA 1
ATOM 661 C C . PRO A 1 78 ? 6.996 -11.752 11.929 1.00 86.50 78 PRO A C 1
ATOM 663 O O . PRO A 1 78 ? 8.024 -12.416 11.782 1.00 86.50 78 PRO A O 1
ATOM 666 N N . SER A 1 79 ? 6.615 -11.293 13.120 1.00 79.75 79 SER A N 1
ATOM 667 C CA . SER A 1 79 ? 7.267 -11.731 14.346 1.00 79.75 79 SER A CA 1
ATOM 668 C C . SER A 1 79 ? 7.028 -13.230 14.487 1.00 79.75 79 SER A C 1
ATOM 670 O O . SER A 1 79 ? 5.892 -13.663 14.684 1.00 79.75 79 SER A O 1
ATOM 672 N N . SER A 1 80 ? 8.096 -14.020 14.378 1.00 64.44 80 SER A N 1
ATOM 673 C CA . SER A 1 80 ? 8.122 -15.444 14.714 1.00 64.44 80 SER A CA 1
ATOM 674 C C . SER A 1 80 ? 7.920 -15.620 16.221 1.00 64.44 80 SER A C 1
ATOM 676 O O . SER A 1 80 ? 8.841 -15.961 16.953 1.00 64.44 80 SER A O 1
ATOM 678 N N . SER A 1 81 ? 6.731 -15.318 16.719 1.00 58.62 81 SER A N 1
ATOM 679 C CA . SER A 1 81 ? 6.348 -15.526 18.110 1.00 58.62 81 SER A CA 1
ATOM 680 C C . SER A 1 81 ? 5.052 -16.314 18.120 1.00 58.62 81 SER A C 1
ATOM 682 O O . SER A 1 81 ? 3.978 -15.752 18.305 1.00 58.62 81 SER A O 1
ATOM 684 N N . ASN A 1 82 ? 5.194 -17.600 17.800 1.00 47.38 82 ASN A N 1
ATOM 685 C CA . ASN A 1 82 ? 4.382 -18.711 18.290 1.00 47.38 82 ASN A CA 1
ATOM 686 C C . ASN A 1 82 ? 5.085 -20.021 17.899 1.00 47.38 82 ASN A C 1
ATOM 688 O O . ASN A 1 82 ? 4.765 -20.642 16.886 1.00 47.38 82 ASN A O 1
ATOM 692 N N . LEU A 1 83 ? 6.080 -20.386 18.708 1.00 43.25 83 LEU A N 1
ATOM 693 C CA . LEU A 1 83 ? 6.389 -21.767 19.071 1.00 43.25 83 LEU A CA 1
ATOM 694 C C . LEU A 1 83 ? 6.354 -21.830 20.597 1.00 43.25 83 LEU A C 1
ATOM 696 O O . LEU A 1 83 ? 6.913 -20.891 21.210 1.00 43.25 83 LEU A O 1
#

Mean predicted aligned error: 4.4 Å

Nearest PDB structures (foldseek):
  8yha-assembly1_A  TM=9.239E-01  e=4.181E-03  Candidatus Cloacimonetes bacterium ADurb.Bin088
  8zp7-assembly1_B  TM=7.937E-01  e=1.111E-03  Candidatus Cloacimonetes bacterium ADurb.Bin088
  8zm3-assembly1_B  TM=8.096E-01  e=4.181E-03  Candidatus Cloacimonetes bacterium ADurb.Bin088
  9jxs-assembly1_B  TM=6.485E-01  e=2.191E-02  Candidatus Cloacimonetes bacterium ADurb.Bin088

Sequence (83 aa):
MSESFYNSRKGKYNEYLLSEKWKTKRNEVLKRDNSLCRVCKEKKAEDVHHLTYENLFNEKLEDLISVCRKCHLEIHFPSSSNL

=== Feature glossary ===
The record interleaves many kinds of information about one protein. Here is each kind framed as the question it answers.

Q: What known structures does this most resemble?
A: Structural nearest neighbors (via Foldseek easy-search vs the PDB). Reported per hit: target PDB id, E-value, and alignment TM-score. A TM-score above ~0.5 is the conventional threshold for 'same fold'.

Q: Where is each backbone atom in 3D?
A: The mmCIF table is the protein's shape written out atom by atom. For each backbone N, Cα, C, and carbonyl O, it records an (x, y, z) coordinate triple in Å plus the residue type, chain letter, and residue number.

Q: What are the backbone torsion angles?
A: The φ/ψ torsion pair specifies the backbone conformation at each residue. φ rotates about the N–Cα bond, ψ about the Cα–C bond. Steric clashes forbid most of the (φ, ψ) plane — the allowed regions (α-helix basin, β-sheet basin, left-handed helix) are the Ramachandran-allowed regions.

Q: Which residues are buried vs exposed?
A: Solvent-accessible surface area (SASA) is the area in Å² traced out by the centre of a 1.4 Å probe sphere (a water molecule) rolled over the protein's van der Waals surface 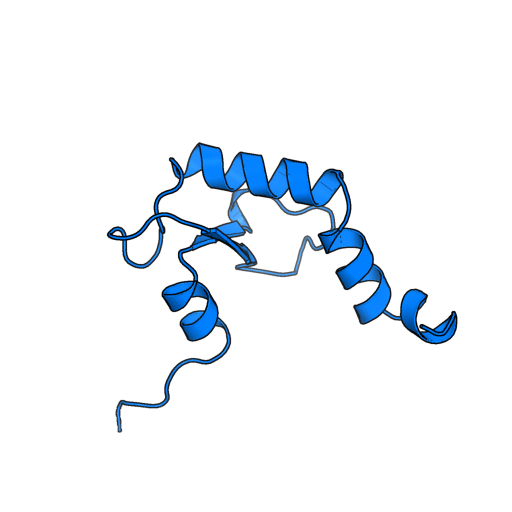(Shrake–Rupley / Lee–Richards construction). Buried residues have near-zero SASA; fully exposed residues can exceed 200 Å². The total SASA scales roughly with the number of surface residues.

Q: How confident is the AlphaFold model at each residue?
A: pLDDT is the predicted lDDT-Cα score: AlphaFold's confidence that the local environment of each residue (all inter-atomic distances within 15 Å) is correctly placed. It is a per-residue number between 0 and 100, with higher meaning more reliable.

Q: What does the local fold look like, residue by residue?
A: 3Di is Foldseek's structural alphabet. Each residue is assigned one of twenty discrete states based on how its Cα sits relative to its spatial (not sequential) neighbors. Aligning 3Di strings finds structural homologs roughly as well as full 3D superposition, but orders of magnitude faster.

Q: How big and how compact is the whole molecule?
A: Radius of gyration (Rg) is the root-mean-square distance of Cα atoms from their centroid — a single number for overall size and compactness. A globular domain of N residues has Rg ≈ 2.2·N^0.38 Å; an extended or disordered chain has a much larger Rg. The Cα contact count is the number of residue pairs whose Cα atoms are within 8 Å and are more than four positions apart in sequence — a standard proxy for tertiary packing density. The bounding box is the smallest axis-aligned box enclosing all Cα atoms.

Q: Which residues are in helices, strands, or loops?
A: DSSP 8-state secondary structure assigns each residue one of H (α-helix), G (3₁₀-helix), I (π-helix), E (extended β-strand), B (isolated β-bridge), T (hydrogen-bonded turn), S (bend), or '-' (coil). The assignment is computed from backbone hydrogen-bond geometry via the Kabsch–Sander algorithm.

Q: How mobile is each atom in the crystal?
A: Crystallographic B-factors measure how much each atom's electron density is smeared out, in Å². They rise in mobile loops and surface residues and fall in the buried interior. In AlphaFold models this column is repurposed to hold pLDDT instead.

Q: What if only a Cα trace is available?
A: P-SEA three-state annotation labels each residue as helix, strand, or coil based purely on the geometry of the Cα trace. It serves as a fallback when the full backbone (and thus DSSP) is unavailable.

Q: What family and function is it annotated with?
A: Database cross-references. InterPro integrates a dozen domain/family signature databases into unified entries with residue-range hits. GO terms attach function/process/location labels with evidence codes. CATH codes position the fold in a four-level structural taxonomy. Organism is the NCBI-taxonomy species name.

Q: Are the domains correctly placed relative to each other?
A: Predicted Aligned Error (PAE) is an AlphaFold confidence matrix: entry (i, j) is the expected error in the position of residue j, in ångströms, when the prediction is superimposed on the true structure at residue i. Low PAE within a block of residues means that block is internally rigid and well-predicted; high PAE between two blocks means their relative placement is uncertain even if each block individually is confident.

Q: What do the diagnostic plots show?
A: Three diagnostic plots accompany the record. The Cα contact map visualizes the tertiary structure as a 2D adjacency matrix (8 Å cutoff, sequence-local contacts suppressed). The Ramachandran plot shows the distribution of backbone (φ, ψ) torsions, with points in the α and β basins reflecting secondary structure content. The PAE plot shows AlphaFold's inter-residue confidence as a color matrix.

Q: What is the amino-acid chain?
A: Primary structure: the covalent order of the twenty standard amino acids along the backbone. Two proteins with the same sequence will (almost always) fold to the same structure; two with 30% identity often share a fold but not the details.

Q: What do the rendered images show?
A: The six renders are orthographic views along the three Cartesian axes in both directions. Representation (cartoon, sticks, or surface) and color scheme (sequence-rainbow or by-chain) vary across proteins so the training set covers all the common visualization conventions.